Protein AF-A0A8D8FTR0-F1 (afdb_monomer)

InterPro domains:
  IPR002893 Zinc finger, MYND-type [PF01753] (31-68)
  IPR002893 Zinc finger, MYND-type [PS01360] (31-68)
  IPR002893 Zinc finger, MYND-type [PS50865] (31-68)
  IPR046341 SET domain superfamily [G3DSA:2.170.270.10] (7-29)
  IPR050869 Histone-lysine N-methyltransferase [PTHR12197] (3-93)

Mean predicted aligned error: 5.35 Å

Structure (mmCIF, N/CA/C/O backbone):
data_AF-A0A8D8FTR0-F1
#
_entry.id   AF-A0A8D8FTR0-F1
#
loop_
_atom_site.group_PDB
_atom_site.id
_atom_site.type_symbol
_atom_site.label_atom_id
_atom_site.label_alt_id
_atom_site.label_comp_id
_atom_site.label_asym_id
_atom_site.label_entity_id
_atom_site.label_seq_id
_atom_site.pdbx_PDB_ins_code
_atom_site.Cartn_x
_atom_site.Cartn_y
_atom_site.Cartn_z
_atom_site.occupancy
_atom_site.B_iso_or_equiv
_atom_site.auth_seq_id
_atom_site.auth_comp_id
_atom_site.auth_asym_id
_atom_site.auth_atom_id
_atom_site.pdbx_PDB_model_num
ATOM 1 N N . MET A 1 1 ? -26.434 -13.650 30.837 1.00 50.50 1 MET A N 1
ATOM 2 C CA . MET A 1 1 ? -25.586 -12.837 29.932 1.00 50.50 1 MET A CA 1
ATOM 3 C C . MET A 1 1 ? -25.877 -11.359 30.162 1.00 50.50 1 MET A C 1
ATOM 5 O O . MET A 1 1 ? -27.028 -10.964 30.031 1.00 50.50 1 MET A O 1
ATOM 9 N N . ARG A 1 2 ? -24.882 -10.543 30.538 1.00 58.66 2 ARG A N 1
ATOM 10 C CA . ARG A 1 2 ? -25.048 -9.077 30.574 1.00 58.66 2 ARG A CA 1
ATOM 11 C C . ARG A 1 2 ? -25.099 -8.570 29.131 1.00 58.66 2 ARG A C 1
ATOM 13 O O . ARG A 1 2 ? -24.165 -8.825 28.379 1.00 58.66 2 ARG A O 1
ATOM 20 N N . LYS A 1 3 ? -26.172 -7.877 28.742 1.00 61.88 3 LYS A N 1
ATOM 21 C CA . LYS A 1 3 ? -26.211 -7.153 27.464 1.00 61.88 3 LYS A CA 1
ATOM 22 C C . LYS A 1 3 ? -25.155 -6.046 27.522 1.00 61.88 3 LYS A C 1
ATOM 24 O O . LYS A 1 3 ? -25.227 -5.190 28.403 1.00 61.88 3 LYS A O 1
ATOM 29 N N . LEU A 1 4 ? -24.173 -6.077 26.622 1.00 72.81 4 LEU A N 1
ATOM 30 C CA . LEU A 1 4 ? -23.306 -4.924 26.395 1.00 72.81 4 LEU A CA 1
ATOM 31 C C . LEU A 1 4 ? -24.158 -3.840 25.727 1.00 72.81 4 LEU A C 1
ATOM 33 O O . LEU A 1 4 ? -24.615 -4.007 24.599 1.00 72.81 4 LEU A O 1
ATOM 37 N N . PHE A 1 5 ? -24.410 -2.747 26.439 1.00 81.62 5 PHE A N 1
ATOM 38 C CA . PHE A 1 5 ? -25.076 -1.579 25.874 1.00 81.62 5 PHE A CA 1
ATOM 39 C C . PHE A 1 5 ? -24.019 -0.660 25.257 1.00 81.62 5 PHE A C 1
ATOM 41 O O . PHE A 1 5 ? -23.267 -0.000 25.972 1.00 81.62 5 PHE A O 1
ATOM 48 N N . HIS A 1 6 ? -23.961 -0.618 23.927 1.00 87.19 6 HIS A N 1
ATOM 49 C CA . HIS A 1 6 ? -23.144 0.343 23.191 1.00 87.19 6 HIS A CA 1
ATOM 50 C C . HIS A 1 6 ? -23.944 1.632 22.981 1.00 87.19 6 HIS A C 1
ATOM 52 O O . HIS A 1 6 ? -25.072 1.596 22.492 1.00 87.19 6 HIS A O 1
ATOM 58 N N . LYS A 1 7 ? -23.368 2.782 23.343 1.00 91.88 7 LYS A N 1
ATOM 59 C CA . LYS A 1 7 ? -23.961 4.090 23.025 1.00 91.88 7 LYS A CA 1
ATOM 60 C C . LYS A 1 7 ? -23.864 4.356 21.518 1.00 91.88 7 LYS A C 1
ATOM 62 O O . LYS A 1 7 ? -22.956 3.841 20.861 1.00 91.88 7 LYS A O 1
ATOM 67 N N . GLN A 1 8 ? -24.746 5.191 20.972 1.00 92.94 8 GLN A N 1
ATOM 68 C CA . GLN A 1 8 ? -24.618 5.661 19.590 1.00 92.94 8 GLN A CA 1
ATOM 69 C C . GLN A 1 8 ? -23.224 6.272 19.363 1.00 92.94 8 GLN A C 1
ATOM 71 O O . GLN A 1 8 ? -22.726 7.017 20.204 1.00 92.94 8 GLN A O 1
ATOM 76 N N . GLY A 1 9 ? -22.581 5.907 18.251 1.00 90.31 9 GLY A N 1
ATOM 77 C CA . GLY A 1 9 ? -21.211 6.323 17.935 1.00 90.31 9 GLY A CA 1
ATOM 78 C C . GLY A 1 9 ? -20.105 5.512 18.624 1.00 90.31 9 GLY A C 1
ATOM 79 O O . GLY A 1 9 ? -18.933 5.825 18.434 1.00 90.31 9 GLY A O 1
ATOM 80 N N . SER A 1 10 ? -20.432 4.469 19.399 1.00 89.88 10 SER A N 1
ATOM 81 C CA . SER A 1 10 ? -19.405 3.610 20.008 1.00 89.88 10 SER A CA 1
ATOM 82 C C . SER A 1 10 ? -18.599 2.868 18.943 1.00 89.88 10 SER A C 1
ATOM 84 O O . SER A 1 10 ? -19.168 2.248 18.044 1.00 89.88 10 SER A O 1
ATOM 86 N N . LEU A 1 11 ? -17.272 2.864 19.093 1.00 86.25 11 LEU A N 1
ATOM 87 C CA . LEU A 1 11 ? -16.397 1.975 18.338 1.00 86.25 11 LEU A CA 1
ATOM 88 C C . LEU A 1 11 ? -16.575 0.549 18.867 1.00 86.25 11 LEU A C 1
ATOM 90 O O . LEU A 1 11 ? -16.186 0.251 19.994 1.00 86.25 11 LEU A O 1
ATOM 94 N N . ILE A 1 12 ? -17.197 -0.309 18.061 1.00 85.00 12 ILE A N 1
ATOM 95 C CA . ILE A 1 12 ? -17.433 -1.715 18.416 1.00 85.00 12 ILE A CA 1
ATOM 96 C C . ILE A 1 12 ? -16.221 -2.571 18.039 1.00 85.00 12 ILE A C 1
ATOM 98 O O . ILE A 1 12 ? -15.828 -3.441 18.806 1.00 85.00 12 ILE A O 1
ATOM 102 N N . LEU A 1 13 ? -15.631 -2.314 16.867 1.00 82.75 13 LEU A N 1
ATOM 103 C CA . LEU A 1 13 ? -14.524 -3.089 16.318 1.00 82.75 13 LEU A CA 1
ATOM 104 C C . LEU A 1 13 ? -13.632 -2.192 15.462 1.00 82.75 13 LEU A C 1
ATOM 106 O O . LEU A 1 13 ? -14.118 -1.388 14.663 1.00 82.75 13 LEU A O 1
ATOM 110 N N . LYS A 1 14 ? -12.319 -2.359 15.610 1.00 87.12 14 LYS A N 1
ATOM 111 C CA . LYS A 1 14 ? -11.308 -1.767 14.737 1.00 87.12 14 LYS A CA 1
ATOM 112 C C . LYS A 1 14 ? -10.275 -2.827 14.410 1.00 87.12 14 LYS A C 1
ATOM 114 O O . LYS A 1 14 ? -9.749 -3.467 15.310 1.00 87.12 14 LYS A O 1
ATOM 119 N N . GLU A 1 15 ? -9.945 -2.960 13.134 1.00 85.69 15 GLU A N 1
ATOM 120 C CA . GLU A 1 15 ? -8.964 -3.937 12.680 1.00 85.69 15 GLU A CA 1
ATOM 121 C C . GLU A 1 15 ? -8.076 -3.350 11.581 1.00 85.69 15 GLU A C 1
ATOM 123 O O . GLU A 1 15 ? -8.485 -2.473 10.815 1.00 85.69 15 GLU A O 1
ATOM 128 N N . THR A 1 16 ? -6.837 -3.835 11.523 1.00 87.00 16 THR A N 1
ATOM 129 C CA . THR A 1 16 ? -5.937 -3.584 10.395 1.00 87.00 16 THR A CA 1
ATOM 130 C C . THR A 1 16 ? -6.198 -4.639 9.323 1.00 87.00 16 THR A C 1
ATOM 132 O O . THR A 1 16 ? -6.188 -5.824 9.649 1.00 87.00 16 THR A O 1
ATOM 135 N N . PRO A 1 17 ? -6.392 -4.263 8.048 1.00 91.12 17 PRO A N 1
ATOM 136 C CA . PRO A 1 17 ? -6.708 -5.230 7.006 1.00 91.12 17 PRO A CA 1
ATOM 137 C C . PRO A 1 17 ? -5.623 -6.304 6.890 1.00 91.12 17 PRO A C 1
ATOM 139 O O . PRO A 1 17 ? -4.427 -6.002 6.895 1.00 91.12 17 PRO A O 1
ATOM 142 N N . PHE A 1 18 ? -6.050 -7.557 6.715 1.00 92.62 18 PHE A N 1
ATOM 143 C CA . PHE A 1 18 ? -5.141 -8.674 6.464 1.00 92.62 18 PHE A CA 1
ATOM 144 C C . PHE A 1 18 ? -4.260 -8.395 5.242 1.00 92.62 18 PHE A C 1
ATOM 146 O O . PHE A 1 18 ? -3.039 -8.477 5.317 1.00 92.62 18 PHE A O 1
ATOM 153 N N . ALA A 1 19 ? -4.868 -7.977 4.137 1.00 93.75 19 ALA A N 1
ATOM 154 C CA . ALA A 1 19 ? -4.183 -7.448 2.968 1.00 93.75 19 ALA A CA 1
ATOM 155 C C . ALA A 1 19 ? -4.989 -6.270 2.420 1.00 93.75 19 ALA A C 1
ATOM 157 O O . ALA A 1 19 ? -6.197 -6.180 2.628 1.00 93.75 19 ALA A O 1
ATOM 158 N N . CYS A 1 20 ? -4.328 -5.357 1.721 1.00 94.94 20 CYS A N 1
ATOM 159 C CA . CYS A 1 20 ? -4.987 -4.252 1.038 1.00 94.94 20 CYS A CA 1
ATOM 160 C C . CYS A 1 20 ? -4.214 -3.890 -0.229 1.00 94.94 20 CYS A C 1
ATOM 162 O O . CYS A 1 20 ? -3.015 -4.157 -0.325 1.00 94.94 20 CYS A O 1
ATOM 164 N N . VAL A 1 21 ? -4.898 -3.286 -1.200 1.00 96.25 21 VAL A N 1
ATOM 165 C CA . VAL A 1 21 ? -4.313 -2.761 -2.441 1.00 96.25 21 VAL A CA 1
ATOM 166 C C . VAL A 1 21 ? -4.971 -1.435 -2.793 1.00 96.25 21 VAL A C 1
ATOM 168 O O . VAL A 1 21 ? -6.157 -1.233 -2.528 1.00 96.25 21 VAL A O 1
ATOM 171 N N . LEU A 1 22 ? -4.209 -0.520 -3.391 1.00 96.88 22 LEU A N 1
ATOM 172 C CA . LEU A 1 22 ? -4.766 0.704 -3.952 1.00 96.88 22 LEU A CA 1
ATOM 173 C C . LEU A 1 22 ? -5.399 0.389 -5.309 1.00 96.88 22 LEU A C 1
ATOM 175 O O . LEU A 1 22 ? -4.747 -0.207 -6.171 1.00 96.88 22 LEU A O 1
ATOM 179 N N . GLN A 1 23 ? -6.645 0.826 -5.507 1.00 96.19 23 GLN A N 1
ATOM 180 C CA . GLN A 1 23 ? -7.307 0.707 -6.805 1.00 96.19 23 GLN A CA 1
ATOM 181 C C . GLN A 1 23 ? -6.482 1.401 -7.890 1.00 96.19 23 GLN A C 1
ATOM 183 O O . GLN A 1 23 ? -6.051 2.545 -7.726 1.00 96.19 23 GLN A O 1
ATOM 188 N N . SER A 1 24 ? -6.308 0.720 -9.016 1.00 94.44 24 SER A N 1
ATOM 189 C CA . SER A 1 24 ? -5.473 1.155 -10.137 1.00 94.44 24 SER A CA 1
ATOM 190 C C . SER A 1 24 ? -5.760 2.569 -10.625 1.00 94.44 24 SER A C 1
ATOM 192 O O . SER A 1 24 ? -4.818 3.325 -10.877 1.00 94.44 24 SER A O 1
ATOM 194 N N . ARG A 1 25 ? -7.036 2.968 -10.651 1.00 95.56 25 ARG A N 1
ATOM 195 C CA . ARG A 1 25 ? -7.472 4.322 -11.028 1.00 95.56 25 ARG A CA 1
ATOM 196 C C . ARG A 1 25 ? -6.872 5.448 -10.177 1.00 95.56 25 ARG A C 1
ATOM 198 O O . ARG A 1 25 ? -6.796 6.571 -10.650 1.00 95.56 25 ARG A O 1
ATOM 205 N N . TYR A 1 26 ? -6.419 5.163 -8.954 1.00 96.81 26 TYR A N 1
ATOM 206 C CA . TYR A 1 26 ? -5.872 6.166 -8.033 1.00 96.81 26 TYR A CA 1
ATOM 207 C C . TYR A 1 26 ? -4.343 6.163 -7.932 1.00 96.81 26 TYR A C 1
ATOM 209 O O . TYR A 1 26 ? -3.763 6.940 -7.172 1.00 96.81 26 TYR A O 1
ATOM 217 N N . ARG A 1 27 ? -3.651 5.300 -8.682 1.00 92.94 27 ARG A N 1
ATOM 218 C CA . ARG A 1 27 ? -2.209 5.066 -8.507 1.00 92.94 27 ARG A CA 1
ATOM 219 C C . ARG A 1 27 ? -1.342 6.301 -8.744 1.00 92.94 27 ARG A C 1
ATOM 221 O O . ARG A 1 27 ? -0.245 6.386 -8.208 1.00 92.94 27 ARG A O 1
ATOM 228 N N . ALA A 1 28 ? -1.806 7.255 -9.549 1.00 94.38 28 ALA A N 1
ATOM 229 C CA . ALA A 1 28 ? -1.074 8.489 -9.827 1.00 94.38 28 ALA A CA 1
ATOM 230 C C . ALA A 1 28 ? -1.266 9.588 -8.769 1.00 94.38 28 ALA A C 1
ATOM 232 O O . ALA A 1 28 ? -0.495 10.544 -8.759 1.00 94.38 28 ALA A O 1
ATOM 233 N N . GLU A 1 29 ? -2.253 9.443 -7.887 1.00 97.69 29 GLU A N 1
ATOM 234 C CA . GLU A 1 29 ? -2.705 10.500 -6.977 1.00 97.69 29 GLU A CA 1
ATOM 235 C C . GLU A 1 29 ? -2.754 10.070 -5.508 1.00 97.69 29 GLU A C 1
ATOM 237 O O . GLU A 1 29 ? -2.983 10.907 -4.640 1.00 97.69 29 GLU A O 1
ATOM 242 N N . ARG A 1 30 ? -2.552 8.782 -5.203 1.00 98.50 30 ARG A N 1
ATOM 243 C CA . ARG A 1 30 ? -2.593 8.235 -3.841 1.00 98.50 30 ARG A CA 1
ATOM 244 C C . ARG A 1 30 ? -1.408 7.331 -3.559 1.00 98.50 30 ARG A C 1
ATOM 246 O O . ARG A 1 30 ? -0.890 6.652 -4.437 1.00 98.50 30 ARG A O 1
ATOM 253 N N . CYS A 1 31 ? -0.986 7.331 -2.300 1.00 98.50 31 CYS A N 1
ATOM 254 C CA . CYS A 1 31 ? 0.096 6.482 -1.814 1.00 98.50 31 CYS A CA 1
ATOM 255 C C . CYS A 1 31 ? -0.361 5.018 -1.692 1.00 98.50 31 CYS A C 1
ATOM 257 O O . CYS A 1 31 ? -1.357 4.750 -1.025 1.00 98.50 31 CYS A O 1
ATOM 259 N N . ASP A 1 32 ? 0.410 4.069 -2.230 1.00 97.44 32 ASP A N 1
ATOM 260 C CA . ASP A 1 32 ? 0.150 2.624 -2.125 1.00 97.44 32 ASP A CA 1
ATOM 261 C C . ASP A 1 32 ? 0.306 2.070 -0.694 1.00 97.44 32 ASP A C 1
ATOM 263 O O . ASP A 1 32 ? -0.135 0.954 -0.424 1.00 97.44 32 ASP A O 1
ATOM 267 N N . LYS A 1 33 ? 0.915 2.831 0.233 1.00 97.19 33 LYS A N 1
ATOM 268 C CA . LYS A 1 33 ? 1.046 2.438 1.649 1.00 97.19 33 LYS A CA 1
ATOM 269 C C . LYS A 1 33 ? -0.026 3.038 2.553 1.00 97.19 33 LYS A C 1
ATOM 271 O O . LYS A 1 33 ? -0.640 2.322 3.335 1.00 97.19 33 LYS A O 1
ATOM 276 N N . CYS A 1 34 ? -0.212 4.357 2.500 1.00 97.06 34 CYS A N 1
ATOM 277 C CA . CYS A 1 34 ? -1.087 5.067 3.438 1.00 97.06 34 CYS A CA 1
ATOM 278 C C . CYS A 1 34 ? -2.420 5.513 2.829 1.00 97.06 34 CYS A C 1
ATOM 280 O O . CYS A 1 34 ? -3.235 6.085 3.547 1.00 97.06 34 CYS A O 1
ATOM 282 N N . PHE A 1 35 ? -2.642 5.289 1.526 1.00 97.50 35 PHE A N 1
ATOM 283 C CA . PHE A 1 35 ? -3.876 5.595 0.781 1.00 97.50 35 PHE A CA 1
ATOM 284 C C . PHE A 1 35 ? -4.285 7.078 0.738 1.00 97.50 35 PHE A C 1
ATOM 286 O O . PHE A 1 35 ? -5.272 7.448 0.087 1.00 97.50 35 PHE A O 1
ATOM 293 N N . LYS A 1 36 ? -3.513 7.952 1.393 1.00 98.25 36 LYS A N 1
ATOM 294 C CA . LYS A 1 36 ? -3.723 9.398 1.381 1.00 98.25 36 LYS A CA 1
ATOM 295 C C . LYS A 1 36 ? -3.470 9.960 -0.022 1.00 98.25 36 LYS A C 1
ATOM 297 O O . LYS A 1 36 ? -2.537 9.497 -0.692 1.00 98.25 36 LYS A O 1
ATOM 302 N N . PRO A 1 37 ? -4.279 10.940 -0.456 1.00 98.19 37 PRO A N 1
ATOM 303 C CA . PRO A 1 37 ? -4.049 11.647 -1.704 1.00 98.19 37 PRO A CA 1
ATOM 304 C C . PRO A 1 37 ? -2.822 12.558 -1.608 1.00 98.19 37 PRO A C 1
ATOM 306 O O . PRO A 1 37 ? -2.456 13.008 -0.520 1.00 98.19 37 PRO A O 1
ATOM 309 N N . GLY A 1 38 ? -2.197 12.836 -2.747 1.00 96.56 38 GLY A N 1
ATOM 310 C CA . GLY A 1 38 ? -1.101 13.789 -2.867 1.00 96.56 38 GLY A CA 1
ATOM 311 C C . GLY A 1 38 ? -0.109 13.436 -3.969 1.00 96.56 38 GLY A C 1
ATOM 312 O O . GLY A 1 38 ? -0.280 12.482 -4.727 1.00 96.56 38 GLY A O 1
ATOM 313 N N . LYS A 1 39 ? 0.977 14.213 -4.038 1.00 97.69 39 LYS A N 1
ATOM 314 C CA . LYS A 1 39 ? 2.097 13.911 -4.930 1.00 97.69 39 LYS A CA 1
ATOM 315 C C . LYS A 1 39 ? 2.755 12.606 -4.488 1.00 97.69 39 LYS A C 1
ATOM 317 O O . LYS A 1 39 ? 3.136 12.454 -3.328 1.00 97.69 39 LYS A O 1
ATOM 322 N N . VAL A 1 40 ? 2.916 11.685 -5.430 1.00 98.31 40 VAL A N 1
ATOM 323 C CA . VAL A 1 40 ? 3.528 10.379 -5.188 1.00 98.31 40 VAL A CA 1
ATOM 324 C C . VAL A 1 40 ? 4.679 10.121 -6.145 1.00 98.31 40 VAL A C 1
ATOM 326 O O . VAL A 1 40 ? 4.679 10.563 -7.294 1.00 98.31 40 VAL A O 1
ATOM 329 N N . LEU A 1 41 ? 5.672 9.389 -5.657 1.00 97.94 41 LEU A N 1
ATOM 330 C CA . LEU A 1 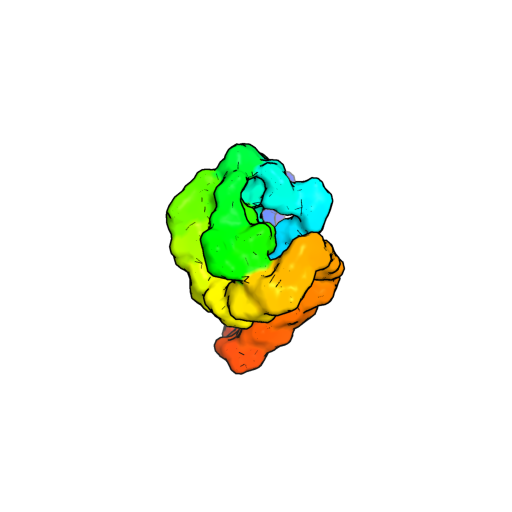41 ? 6.870 9.003 -6.386 1.00 97.94 41 LEU A CA 1
ATOM 331 C C . LEU A 1 41 ? 6.847 7.498 -6.614 1.00 97.94 41 LEU A C 1
ATOM 333 O O . LEU A 1 41 ? 6.560 6.733 -5.693 1.00 97.94 41 LEU A O 1
ATOM 337 N N . LYS A 1 42 ? 7.150 7.074 -7.842 1.00 96.88 42 LYS A N 1
ATOM 338 C CA . LYS A 1 42 ? 7.275 5.655 -8.181 1.00 96.88 42 LYS A CA 1
ATOM 339 C C . LYS A 1 42 ? 8.411 5.019 -7.375 1.00 96.88 42 LYS A C 1
ATOM 341 O O . LYS A 1 42 ? 9.458 5.635 -7.181 1.00 96.88 42 LYS A O 1
ATOM 346 N N . CYS A 1 43 ? 8.233 3.765 -6.971 1.00 97.50 43 CYS A N 1
ATOM 347 C CA . CYS A 1 43 ? 9.358 2.928 -6.571 1.00 97.50 43 CYS A CA 1
ATOM 348 C C . CYS A 1 43 ? 10.344 2.833 -7.743 1.00 97.50 43 CYS A C 1
ATOM 350 O O . CYS A 1 43 ? 9.947 2.473 -8.850 1.00 97.50 43 CYS A O 1
ATOM 352 N N . SER A 1 44 ? 11.619 3.144 -7.510 1.00 96.25 44 SER A N 1
ATOM 353 C CA . SER A 1 44 ? 12.640 3.208 -8.565 1.00 96.25 44 SER A CA 1
ATOM 354 C C . SER A 1 44 ? 12.949 1.856 -9.210 1.00 96.25 44 SER A C 1
ATOM 356 O O . SER A 1 44 ? 13.430 1.829 -10.336 1.00 96.25 44 SER A O 1
ATOM 358 N N . ASN A 1 45 ? 12.672 0.740 -8.526 1.00 96.88 45 ASN A N 1
ATOM 359 C CA . ASN A 1 45 ? 12.967 -0.591 -9.05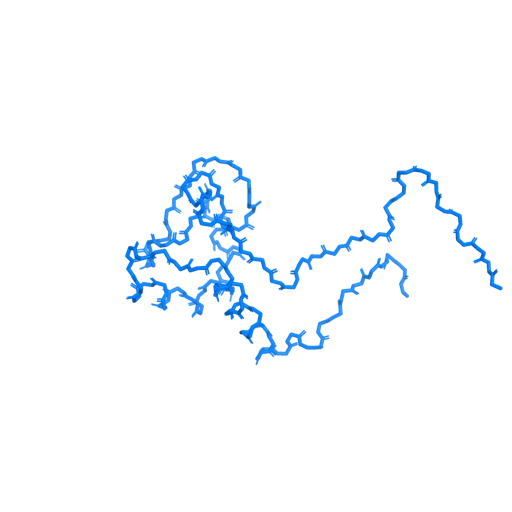6 1.00 96.88 45 ASN A CA 1
ATOM 360 C C . ASN A 1 45 ? 11.832 -1.152 -9.925 1.00 96.88 45 ASN A C 1
ATOM 362 O O . ASN A 1 45 ? 12.084 -1.594 -11.041 1.00 96.88 45 ASN A O 1
ATOM 366 N N . CYS A 1 46 ? 10.591 -1.149 -9.425 1.00 96.75 46 CYS A N 1
ATOM 367 C CA . CYS A 1 46 ? 9.459 -1.728 -10.160 1.00 96.75 46 CYS A CA 1
ATOM 368 C C . CYS A 1 46 ? 8.690 -0.729 -11.025 1.00 96.75 46 CYS A C 1
ATOM 370 O O . CYS A 1 46 ? 7.899 -1.153 -11.855 1.00 96.75 46 CYS A O 1
ATOM 372 N N . LEU A 1 47 ? 8.855 0.580 -10.795 1.00 95.38 47 LEU A N 1
ATOM 373 C CA . LEU A 1 47 ? 8.138 1.669 -11.476 1.00 95.38 47 LEU A CA 1
ATOM 374 C C . LEU A 1 47 ? 6.595 1.617 -11.387 1.00 95.38 47 LEU A C 1
ATOM 376 O O . LEU A 1 47 ? 5.922 2.466 -11.980 1.00 95.38 47 LEU A O 1
ATOM 380 N N . TYR A 1 48 ? 6.044 0.685 -10.601 1.00 95.31 48 TYR A N 1
ATOM 381 C CA . TYR A 1 48 ? 4.612 0.415 -10.492 1.00 95.31 48 TYR A CA 1
ATOM 382 C C . TYR A 1 48 ? 3.972 1.114 -9.285 1.00 95.31 48 TYR A C 1
ATOM 384 O O . TYR A 1 48 ? 3.225 2.081 -9.453 1.00 95.31 48 TYR A O 1
ATOM 392 N N . VAL A 1 49 ? 4.282 0.657 -8.065 1.00 96.25 49 VAL A N 1
ATOM 393 C CA . VAL A 1 49 ? 3.748 1.249 -6.824 1.00 96.25 49 VAL A CA 1
ATOM 394 C C . VAL A 1 49 ? 4.346 2.629 -6.575 1.00 96.25 49 VAL A C 1
ATOM 396 O O . VAL A 1 49 ? 5.491 2.906 -6.956 1.00 96.25 49 VAL A O 1
ATOM 399 N N . ARG A 1 50 ? 3.581 3.500 -5.918 1.00 97.75 50 ARG A N 1
ATOM 400 C CA . ARG A 1 50 ? 3.957 4.882 -5.644 1.00 97.75 50 ARG A CA 1
ATOM 401 C C . ARG A 1 50 ? 3.761 5.246 -4.178 1.00 97.75 50 ARG A C 1
ATOM 403 O O . ARG A 1 50 ? 2.790 4.858 -3.537 1.00 97.75 50 ARG A O 1
ATOM 410 N N . TYR A 1 51 ? 4.673 6.051 -3.651 1.00 98.50 51 TYR A N 1
ATOM 411 C CA . TYR A 1 51 ? 4.676 6.466 -2.251 1.00 98.50 51 TYR A CA 1
ATOM 412 C C . TYR A 1 51 ? 4.728 7.984 -2.138 1.00 98.50 51 TYR A C 1
ATOM 414 O O . TYR A 1 51 ? 5.378 8.649 -2.942 1.00 98.50 51 TYR A O 1
ATOM 422 N N . CYS A 1 52 ? 4.071 8.548 -1.125 1.00 98.25 52 CYS A N 1
ATOM 423 C CA . CYS A 1 52 ? 4.129 9.992 -0.880 1.00 98.25 52 CYS A CA 1
ATOM 424 C C . CYS A 1 52 ? 5.500 10.451 -0.351 1.00 98.25 52 CYS A C 1
ATOM 426 O O . CYS A 1 52 ? 5.870 11.607 -0.534 1.00 98.25 52 CYS A O 1
ATOM 428 N N . ASN A 1 53 ? 6.262 9.566 0.301 1.00 98.00 53 ASN A N 1
ATOM 429 C CA . ASN A 1 53 ? 7.595 9.853 0.831 1.00 98.00 53 ASN A CA 1
ATOM 430 C C . ASN A 1 53 ? 8.378 8.562 1.149 1.00 98.00 53 ASN A C 1
ATOM 432 O O . ASN A 1 53 ? 7.844 7.450 1.078 1.00 98.00 53 ASN A O 1
ATOM 436 N N . ARG A 1 54 ? 9.651 8.725 1.543 1.00 97.69 54 ARG A N 1
ATOM 437 C CA . A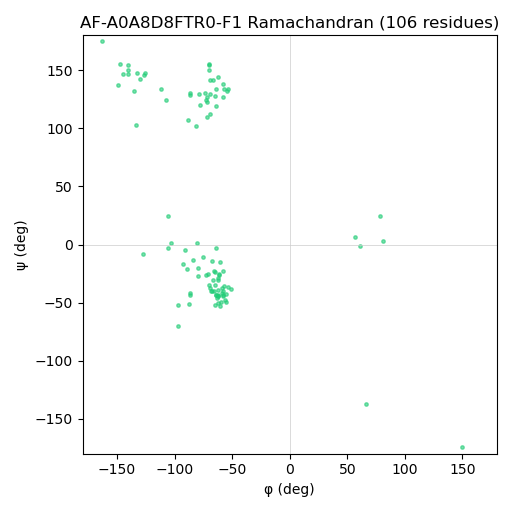RG A 1 54 ? 10.548 7.619 1.924 1.00 97.69 54 ARG A CA 1
ATOM 438 C C . ARG A 1 54 ? 10.061 6.824 3.144 1.00 97.69 54 ARG A C 1
ATOM 440 O O . ARG A 1 54 ? 10.351 5.634 3.210 1.00 97.69 54 ARG A O 1
ATOM 447 N N . SER A 1 55 ? 9.316 7.432 4.076 1.00 98.44 55 SER A N 1
ATOM 448 C CA . SER A 1 55 ? 8.761 6.714 5.242 1.00 98.44 55 SER A CA 1
ATOM 449 C C . SER A 1 55 ? 7.751 5.665 4.794 1.00 98.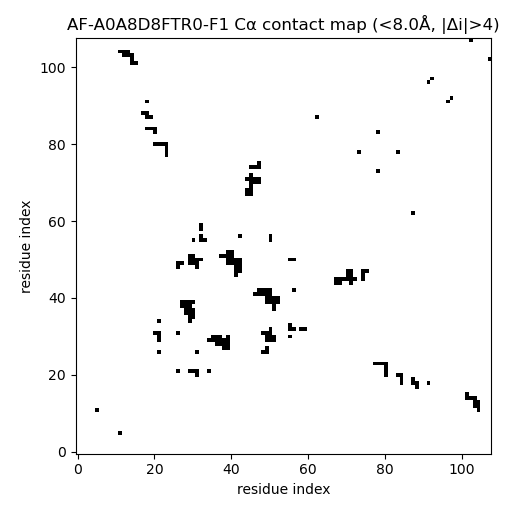44 55 SER A C 1
ATOM 451 O O . SER A 1 55 ? 7.928 4.483 5.069 1.00 98.44 55 SER A O 1
ATOM 453 N N . CYS A 1 56 ? 6.766 6.069 3.985 1.00 98.38 56 CYS A N 1
ATOM 454 C CA . CYS A 1 56 ? 5.781 5.150 3.414 1.00 98.38 56 CYS A CA 1
ATOM 455 C C . CYS A 1 56 ? 6.428 4.051 2.559 1.00 98.38 56 CYS A C 1
ATOM 457 O O . CYS A 1 56 ? 5.987 2.907 2.612 1.00 98.38 56 CYS A O 1
ATOM 459 N N . GLN A 1 57 ? 7.488 4.367 1.807 1.00 98.12 57 GLN A N 1
ATOM 460 C CA . GLN A 1 57 ? 8.239 3.350 1.066 1.00 98.12 57 GLN A CA 1
ATOM 461 C C . GLN A 1 57 ? 8.906 2.334 2.008 1.00 98.12 57 GLN A C 1
ATOM 463 O O . GLN A 1 57 ? 8.808 1.131 1.773 1.00 98.12 57 GLN A O 1
ATOM 468 N N . LYS A 1 58 ? 9.564 2.799 3.079 1.00 98.12 58 LYS A N 1
ATOM 469 C CA . LYS A 1 58 ? 10.235 1.939 4.067 1.00 98.12 58 LYS A CA 1
ATOM 470 C C . LYS A 1 58 ? 9.238 1.056 4.821 1.00 98.12 58 LYS A C 1
ATOM 472 O O . LYS A 1 58 ? 9.477 -0.134 4.974 1.00 98.12 58 LYS A O 1
ATOM 477 N N . GLU A 1 59 ? 8.109 1.618 5.243 1.00 97.44 59 GLU A N 1
ATOM 478 C CA . GLU A 1 59 ? 7.035 0.891 5.931 1.00 97.44 59 GLU A CA 1
ATOM 479 C C . GLU A 1 59 ? 6.338 -0.140 5.032 1.00 97.44 59 GLU A C 1
ATOM 481 O O . GLU A 1 59 ? 5.842 -1.149 5.523 1.00 97.44 59 GLU A O 1
ATOM 486 N N . ALA A 1 60 ? 6.271 0.104 3.719 1.00 96.56 60 ALA A N 1
ATOM 487 C CA . ALA A 1 60 ? 5.723 -0.849 2.756 1.00 96.56 60 ALA A CA 1
ATOM 488 C C . ALA A 1 60 ? 6.706 -1.961 2.374 1.00 96.56 60 ALA A C 1
ATOM 490 O O . ALA A 1 60 ? 6.278 -2.999 1.874 1.00 96.56 60 ALA A O 1
ATOM 491 N N . TRP A 1 61 ? 8.012 -1.754 2.576 1.00 96.50 61 TRP A N 1
ATOM 492 C CA . TRP A 1 61 ? 9.059 -2.632 2.055 1.00 96.50 61 TRP A CA 1
ATOM 493 C C . TRP A 1 61 ? 8.919 -4.113 2.446 1.00 96.50 61 TRP A C 1
ATOM 495 O O . TRP A 1 61 ? 9.062 -4.941 1.547 1.00 96.50 61 TRP A O 1
ATOM 505 N N . PRO A 1 62 ? 8.578 -4.489 3.698 1.00 93.38 62 PRO A N 1
ATOM 506 C CA . PRO A 1 62 ? 8.454 -5.900 4.076 1.00 93.38 62 PRO A CA 1
ATOM 507 C C . PRO A 1 62 ? 7.456 -6.690 3.218 1.00 93.38 62 PRO A C 1
ATOM 509 O O . PRO A 1 62 ? 7.695 -7.860 2.921 1.00 93.38 62 PRO A O 1
ATOM 512 N N . GLU A 1 63 ? 6.364 -6.040 2.800 1.00 91.38 63 GLU A N 1
ATOM 513 C CA . GLU A 1 63 ? 5.345 -6.608 1.910 1.00 91.38 63 GLU A CA 1
ATOM 514 C C . GLU A 1 63 ? 5.721 -6.409 0.433 1.00 91.38 63 GLU A C 1
ATOM 516 O O . GLU A 1 63 ? 5.606 -7.323 -0.381 1.00 91.38 63 GLU A O 1
ATOM 521 N N . HIS A 1 64 ? 6.208 -5.215 0.082 1.00 95.75 64 HIS A N 1
ATOM 522 C CA . HIS A 1 64 ? 6.493 -4.834 -1.296 1.00 95.75 64 HIS A CA 1
ATOM 523 C C . HIS A 1 64 ? 7.694 -5.573 -1.901 1.00 95.75 64 HIS A C 1
ATOM 525 O O . HIS A 1 64 ? 7.687 -5.855 -3.095 1.00 95.75 64 HIS A O 1
ATOM 531 N N . GLN A 1 65 ? 8.732 -5.888 -1.123 1.00 95.38 65 GLN A N 1
ATOM 532 C CA . GLN A 1 65 ? 9.984 -6.458 -1.643 1.00 95.38 65 GLN A CA 1
ATOM 533 C C . GLN A 1 65 ? 9.763 -7.722 -2.491 1.00 95.38 65 GLN A C 1
ATOM 535 O O . GLN A 1 65 ? 10.408 -7.898 -3.522 1.00 95.38 65 GLN A O 1
ATOM 540 N N . GLU A 1 66 ? 8.791 -8.552 -2.112 1.00 91.56 66 GLU A N 1
ATOM 541 C CA . GLU A 1 66 ? 8.500 -9.830 -2.772 1.00 91.56 66 GLU A CA 1
ATOM 542 C C . GLU A 1 66 ? 7.683 -9.679 -4.051 1.00 91.56 66 GLU A C 1
ATOM 544 O O . GLU A 1 66 ? 7.757 -10.512 -4.953 1.00 91.56 66 GLU A O 1
ATOM 549 N N . GLU A 1 67 ? 6.886 -8.616 -4.144 1.00 94.38 67 GLU A N 1
ATOM 550 C CA . GLU A 1 67 ? 6.171 -8.268 -5.371 1.00 94.38 67 GLU A CA 1
ATOM 551 C C . GLU A 1 67 ? 7.002 -7.354 -6.276 1.00 94.38 67 GLU A C 1
ATOM 553 O O . GLU A 1 67 ? 6.764 -7.331 -7.476 1.00 94.38 67 GLU A O 1
ATOM 558 N N . CYS A 1 68 ? 8.003 -6.643 -5.748 1.00 96.88 68 CYS A N 1
ATOM 559 C CA . CYS A 1 68 ? 8.766 -5.625 -6.469 1.00 96.88 68 CYS A CA 1
ATOM 560 C C . CYS A 1 68 ? 9.399 -6.173 -7.756 1.00 96.88 68 CYS A C 1
ATOM 562 O O . CYS A 1 68 ? 9.233 -5.583 -8.823 1.00 96.88 68 CYS A O 1
ATOM 564 N N . GLY A 1 69 ? 10.063 -7.331 -7.677 1.00 95.56 69 GLY A N 1
ATOM 565 C CA . GLY A 1 69 ? 10.656 -7.985 -8.848 1.00 95.56 69 GLY A CA 1
ATOM 566 C C . GLY A 1 69 ? 9.610 -8.394 -9.887 1.00 95.56 69 GLY A C 1
ATOM 567 O O . GLY A 1 69 ? 9.772 -8.122 -11.072 1.00 95.56 69 GLY A O 1
ATOM 568 N N . LYS A 1 70 ? 8.481 -8.957 -9.444 1.00 94.38 70 LYS A N 1
ATOM 569 C CA . LYS A 1 70 ? 7.394 -9.375 -10.343 1.00 94.38 70 LYS A CA 1
ATOM 570 C C . LYS A 1 70 ? 6.670 -8.202 -10.985 1.00 94.38 70 LYS A C 1
ATOM 572 O O . LYS A 1 70 ? 6.355 -8.251 -12.164 1.00 94.38 70 LYS A O 1
ATOM 577 N N . LEU A 1 71 ? 6.472 -7.117 -10.248 1.00 95.75 71 LEU A N 1
ATOM 578 C CA . LEU A 1 71 ? 5.912 -5.882 -10.789 1.00 95.75 71 LEU A CA 1
ATOM 579 C C . LEU A 1 71 ? 6.845 -5.244 -11.825 1.00 95.75 71 LEU A C 1
ATOM 581 O O . LEU A 1 71 ? 6.361 -4.715 -12.818 1.00 95.75 71 LEU A O 1
ATOM 585 N N . LYS A 1 72 ? 8.168 -5.345 -11.638 1.00 96.50 72 LYS A N 1
ATOM 586 C CA . LYS A 1 72 ? 9.150 -4.902 -12.636 1.00 96.50 72 LYS A CA 1
ATOM 587 C C . LYS A 1 72 ? 9.027 -5.682 -13.949 1.00 96.50 72 LYS A C 1
ATOM 589 O O . LYS A 1 72 ? 9.054 -5.072 -15.011 1.00 96.50 72 LYS A O 1
ATOM 594 N N . GLU A 1 73 ? 8.870 -7.006 -13.875 1.00 94.81 73 GLU A N 1
ATOM 595 C CA . GLU A 1 73 ? 8.687 -7.882 -15.048 1.00 94.81 73 GLU A CA 1
ATOM 596 C C . GLU A 1 73 ? 7.399 -7.555 -15.834 1.00 94.81 73 GLU A C 1
ATOM 598 O O . GLU A 1 73 ? 7.358 -7.717 -17.051 1.00 94.81 73 GLU A O 1
ATOM 603 N N . ILE A 1 74 ? 6.353 -7.068 -15.155 1.00 90.12 74 ILE A N 1
ATOM 604 C CA . ILE A 1 74 ? 5.063 -6.707 -15.771 1.00 90.12 74 ILE A CA 1
ATOM 605 C C . ILE A 1 74 ? 5.154 -5.414 -16.607 1.00 90.12 74 ILE A C 1
ATOM 607 O O . ILE A 1 74 ? 4.392 -5.247 -17.567 1.00 90.12 74 ILE A O 1
ATOM 611 N N . GLY A 1 75 ? 6.091 -4.519 -16.281 1.00 87.06 75 GLY A N 1
ATOM 612 C CA . GLY A 1 75 ? 6.295 -3.249 -16.980 1.00 87.06 75 GLY A CA 1
ATOM 613 C C . GLY A 1 75 ? 5.121 -2.278 -16.808 1.00 87.06 75 GLY A C 1
ATOM 614 O O . GLY A 1 75 ? 4.572 -2.133 -15.717 1.00 87.06 75 GLY A O 1
ATOM 615 N N . ASP A 1 76 ? 4.717 -1.614 -17.895 1.00 85.25 76 ASP A N 1
ATOM 616 C CA . ASP A 1 76 ? 3.664 -0.583 -17.880 1.00 85.25 76 ASP A CA 1
ATOM 617 C C . ASP A 1 76 ? 2.229 -1.139 -17.895 1.00 85.25 76 ASP A C 1
ATOM 619 O O . ASP A 1 76 ? 1.256 -0.379 -17.901 1.00 85.25 76 ASP A O 1
ATOM 623 N N . ARG A 1 77 ? 2.058 -2.467 -17.893 1.00 90.62 77 ARG A N 1
ATOM 624 C CA . ARG A 1 77 ? 0.725 -3.079 -17.852 1.00 90.62 77 ARG A CA 1
ATOM 625 C C . ARG A 1 77 ? 0.084 -2.840 -16.490 1.00 90.62 77 ARG A C 1
ATOM 627 O O . ARG A 1 77 ? 0.726 -2.942 -15.446 1.00 90.62 77 ARG A O 1
ATOM 634 N N . VAL A 1 78 ? -1.220 -2.587 -16.489 1.00 88.75 78 VAL A N 1
ATOM 635 C CA . VAL A 1 78 ? -1.988 -2.487 -15.247 1.00 88.75 78 VAL A CA 1
ATOM 636 C C . VAL A 1 78 ? -2.257 -3.892 -14.719 1.00 88.75 78 VAL A C 1
ATOM 638 O O . VAL A 1 78 ? -2.909 -4.696 -15.382 1.00 88.75 78 VAL A O 1
ATOM 641 N N . VAL A 1 79 ? -1.780 -4.185 -13.510 1.00 92.38 79 VAL A N 1
ATOM 642 C CA . VAL A 1 79 ? -2.164 -5.405 -12.793 1.00 92.38 79 VAL A CA 1
ATOM 643 C C . VAL A 1 79 ? -3.611 -5.244 -12.328 1.00 92.38 79 VAL A C 1
ATOM 645 O O . VAL A 1 79 ? -3.900 -4.249 -11.654 1.00 92.38 79 VAL A O 1
ATOM 648 N N . PRO A 1 80 ? -4.515 -6.193 -12.639 1.00 95.31 80 PRO A N 1
ATOM 649 C CA . PRO A 1 80 ? -5.874 -6.169 -12.115 1.00 95.31 80 PRO A CA 1
ATOM 650 C C . PRO A 1 80 ? -5.868 -6.096 -10.585 1.00 95.31 80 PRO A C 1
ATOM 652 O O . PRO A 1 80 ? -5.171 -6.874 -9.930 1.00 95.31 80 PRO A O 1
ATOM 655 N N . ASP A 1 81 ? -6.665 -5.193 -10.010 1.00 96.31 81 ASP A N 1
ATOM 656 C CA . ASP A 1 81 ? -6.648 -4.922 -8.564 1.00 96.31 81 ASP A CA 1
ATOM 657 C C . ASP A 1 81 ? -6.940 -6.191 -7.740 1.00 96.31 81 ASP A C 1
ATOM 659 O O . ASP A 1 81 ? -6.252 -6.474 -6.759 1.00 96.31 81 ASP A O 1
ATOM 663 N N . ALA A 1 82 ? -7.888 -7.018 -8.196 1.00 96.94 82 ALA A N 1
ATOM 664 C CA . ALA A 1 82 ? -8.181 -8.316 -7.589 1.00 96.94 82 ALA A CA 1
ATOM 665 C C . ALA A 1 82 ? -6.987 -9.285 -7.661 1.00 96.94 82 ALA A C 1
ATOM 667 O O . ALA A 1 82 ? -6.707 -9.987 -6.693 1.00 96.94 82 ALA A O 1
ATOM 668 N N . GLY A 1 83 ? -6.247 -9.295 -8.773 1.00 95.19 83 GLY A N 1
ATOM 669 C CA . GLY A 1 83 ? -5.051 -10.124 -8.936 1.00 95.19 83 GLY A CA 1
ATOM 670 C C . GLY A 1 83 ? -3.943 -9.734 -7.959 1.00 95.19 83 GLY A C 1
ATOM 671 O O . GLY A 1 83 ? -3.357 -10.599 -7.306 1.00 95.19 83 GLY A O 1
ATOM 672 N N . LEU A 1 84 ? -3.704 -8.430 -7.786 1.00 95.06 84 LEU A N 1
ATOM 673 C CA . LEU A 1 84 ? -2.737 -7.933 -6.806 1.00 95.06 84 LEU A CA 1
ATOM 674 C C . LEU A 1 84 ? -3.183 -8.245 -5.367 1.00 95.06 84 LEU A C 1
ATOM 676 O O . LEU A 1 84 ? -2.365 -8.664 -4.549 1.00 95.06 84 LEU A O 1
ATOM 680 N N . MET A 1 85 ? -4.480 -8.106 -5.071 1.00 97.25 85 MET A N 1
ATOM 681 C CA . MET A 1 85 ? -5.051 -8.438 -3.763 1.00 97.25 85 MET A CA 1
ATOM 682 C C . MET A 1 85 ? -4.882 -9.926 -3.433 1.00 97.25 85 MET A C 1
ATOM 684 O O . MET A 1 85 ? -4.344 -10.258 -2.378 1.00 97.25 85 MET A O 1
ATOM 688 N N . MET A 1 86 ? -5.271 -10.821 -4.349 1.00 97.25 86 MET A N 1
ATOM 689 C CA . MET A 1 86 ? -5.093 -12.269 -4.183 1.00 97.25 86 MET A CA 1
ATOM 690 C C . MET A 1 86 ? -3.621 -12.625 -3.978 1.00 97.25 86 MET A C 1
ATOM 692 O O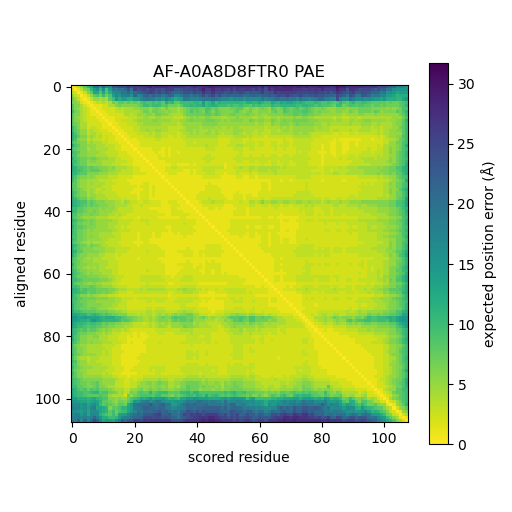 . MET A 1 86 ? -3.288 -13.389 -3.078 1.00 97.25 86 MET A O 1
ATOM 696 N N . SER A 1 87 ? -2.726 -12.013 -4.756 1.00 95.56 87 SER A N 1
ATOM 697 C CA . SER A 1 87 ? -1.283 -12.205 -4.625 1.00 95.56 87 SER A CA 1
ATOM 698 C C . SER A 1 87 ? -0.771 -11.849 -3.221 1.00 95.56 87 SER A C 1
ATOM 700 O O . SER A 1 87 ? -0.003 -12.614 -2.637 1.00 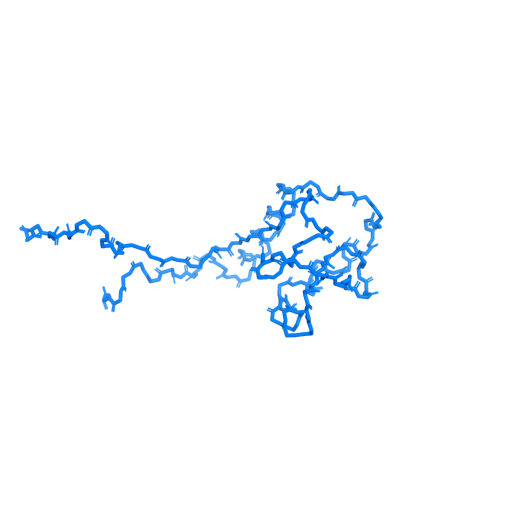95.56 87 SER A O 1
ATOM 702 N N . ARG A 1 88 ? -1.223 -10.728 -2.641 1.00 95.81 88 ARG A N 1
ATOM 703 C CA . ARG A 1 88 ? -0.861 -10.324 -1.270 1.00 95.81 88 ARG A CA 1
ATOM 704 C C . ARG A 1 88 ? -1.458 -11.249 -0.206 1.00 95.81 88 ARG A C 1
ATOM 706 O O . ARG A 1 88 ? -0.749 -11.594 0.736 1.00 95.81 88 ARG A O 1
ATOM 713 N N . ILE A 1 89 ? -2.706 -11.698 -0.372 1.00 96.25 89 ILE A N 1
ATOM 714 C CA . ILE A 1 89 ? -3.343 -12.672 0.533 1.00 96.25 89 ILE A CA 1
ATOM 715 C C . I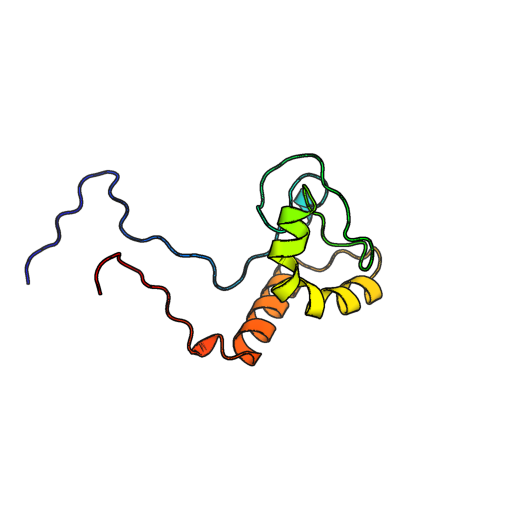LE A 1 89 ? -2.551 -13.983 0.549 1.00 96.25 89 ILE A C 1
ATOM 717 O O . ILE A 1 89 ? -2.145 -14.435 1.617 1.00 96.25 89 ILE A O 1
ATOM 721 N N . ILE A 1 90 ? -2.279 -14.559 -0.627 1.00 96.12 90 ILE A N 1
ATOM 722 C CA . ILE A 1 90 ? -1.561 -15.833 -0.764 1.00 96.12 90 ILE A CA 1
ATOM 723 C C . ILE A 1 90 ? -0.168 -15.736 -0.138 1.00 96.12 90 ILE A C 1
ATOM 725 O O . ILE A 1 90 ? 0.182 -16.573 0.688 1.00 96.12 90 ILE A O 1
ATOM 729 N N . ARG A 1 91 ? 0.616 -14.693 -0.458 1.00 94.62 91 ARG A N 1
ATOM 730 C CA . ARG A 1 91 ? 1.952 -14.508 0.142 1.00 94.62 91 ARG A CA 1
ATOM 731 C C . ARG A 1 91 ? 1.897 -14.412 1.662 1.00 94.62 91 ARG A C 1
ATOM 733 O O . ARG A 1 91 ? 2.744 -14.980 2.341 1.00 94.62 91 ARG A O 1
ATOM 740 N N . LYS A 1 92 ? 0.910 -13.691 2.199 1.00 93.94 92 LYS A N 1
ATOM 741 C CA . LYS A 1 92 ? 0.764 -13.523 3.643 1.00 93.94 92 LYS A CA 1
ATOM 742 C C . LYS A 1 92 ? 0.392 -14.838 4.328 1.00 93.94 92 LYS A C 1
ATOM 744 O O . LYS A 1 92 ? 0.972 -15.146 5.361 1.00 93.94 92 LYS A O 1
ATOM 749 N N . LEU A 1 93 ? -0.487 -15.645 3.730 1.00 95.38 93 LEU A N 1
ATOM 750 C CA . LEU A 1 93 ? -0.804 -16.994 4.216 1.00 95.38 93 LEU A CA 1
ATOM 751 C C . LEU A 1 93 ? 0.421 -17.918 4.194 1.00 95.38 93 LEU A C 1
ATOM 753 O O . LEU A 1 93 ? 0.706 -18.558 5.198 1.00 95.38 93 LEU A O 1
ATOM 757 N N . LEU A 1 94 ? 1.208 -17.909 3.112 1.00 94.12 94 LEU A N 1
ATOM 758 C CA . LEU A 1 94 ? 2.440 -18.708 2.996 1.00 94.12 94 LEU A CA 1
ATOM 759 C C . LEU A 1 94 ? 3.503 -18.373 4.060 1.00 94.12 94 LEU A C 1
ATOM 761 O O . LEU A 1 94 ? 4.441 -19.141 4.253 1.00 94.12 94 LEU A O 1
ATOM 765 N N . LYS A 1 95 ? 3.365 -17.240 4.754 1.00 92.06 95 LYS A N 1
ATOM 766 C CA . LYS A 1 95 ? 4.258 -16.784 5.826 1.00 92.06 95 LYS A CA 1
ATOM 767 C C . LYS A 1 95 ? 3.660 -16.927 7.226 1.00 92.06 95 LYS A C 1
ATOM 769 O O . LYS A 1 95 ? 4.042 -16.184 8.129 1.00 92.06 95 LYS A O 1
ATOM 774 N N . GLY A 1 96 ? 2.707 -17.836 7.410 1.00 93.00 96 GLY A N 1
ATOM 775 C CA . GLY A 1 96 ? 2.053 -18.027 8.706 1.00 93.00 96 GLY A CA 1
ATOM 776 C C . GLY A 1 96 ? 0.988 -16.967 8.995 1.00 93.00 96 GLY A C 1
ATOM 777 O O . GLY A 1 96 ? 0.712 -16.640 10.145 1.00 93.00 96 GLY A O 1
ATOM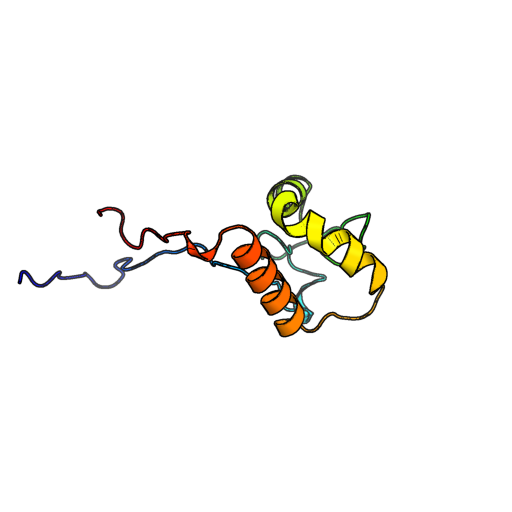 778 N N . GLY A 1 97 ? 0.410 -16.351 7.962 1.00 90.81 97 GLY A N 1
ATOM 779 C CA . GLY A 1 97 ? -0.676 -15.392 8.153 1.00 90.81 97 GLY A CA 1
ATOM 780 C C . GLY A 1 97 ? -1.940 -16.032 8.738 1.00 90.81 97 GLY A C 1
ATOM 781 O O . GLY A 1 97 ? -2.734 -15.351 9.377 1.00 90.81 97 GLY A O 1
ATOM 782 N N . ASP A 1 98 ? -2.113 -17.337 8.561 1.00 90.50 98 ASP A N 1
ATOM 783 C CA . ASP A 1 98 ? -3.206 -18.137 9.116 1.00 90.50 98 ASP A CA 1
ATOM 784 C C . ASP A 1 98 ? -3.237 -18.144 10.654 1.00 90.50 98 ASP A C 1
ATOM 786 O O . ASP A 1 98 ? -4.311 -18.271 11.239 1.00 90.50 98 ASP A O 1
ATOM 790 N N . VAL A 1 99 ? -2.093 -17.929 11.316 1.00 89.56 99 VAL A N 1
ATOM 791 C CA . VAL A 1 99 ? -2.026 -17.831 12.784 1.00 89.56 99 VAL A CA 1
ATOM 792 C C . VAL A 1 99 ? -2.185 -16.403 13.319 1.00 89.56 99 VAL A C 1
ATOM 794 O O . VAL A 1 99 ? -2.229 -16.211 14.538 1.00 89.56 99 VAL A O 1
ATOM 797 N N . MET A 1 100 ? -2.278 -15.383 12.455 1.00 84.25 100 MET A N 1
ATOM 798 C CA . MET A 1 100 ? -2.488 -14.009 12.918 1.00 84.25 100 MET A CA 1
ATOM 799 C C . MET A 1 100 ? -3.891 -13.842 13.488 1.00 84.25 100 MET A C 1
ATOM 801 O O . MET A 1 100 ? -4.892 -14.138 12.840 1.00 84.25 100 MET A O 1
ATOM 805 N N . LYS A 1 101 ? -3.957 -13.281 14.694 1.00 77.81 101 LYS A N 1
ATOM 806 C CA . LYS A 1 101 ? -5.208 -12.927 15.357 1.00 77.81 101 LYS A CA 1
ATOM 807 C C . LYS A 1 101 ? -5.360 -11.412 15.355 1.00 77.81 101 LYS A C 1
ATOM 809 O O . LYS A 1 101 ? -4.480 -10.703 15.841 1.00 77.81 101 LYS A O 1
ATOM 814 N N . GLY A 1 102 ? -6.471 -10.923 14.814 1.00 68.25 102 GLY A N 1
ATOM 815 C CA . GLY A 1 102 ? -6.934 -9.572 15.096 1.00 68.25 102 GLY A CA 1
ATOM 816 C C . GLY A 1 102 ? -7.477 -9.544 16.521 1.00 68.25 102 GLY A C 1
ATOM 817 O O . GLY A 1 102 ? -8.331 -10.354 16.871 1.00 68.25 102 GLY A O 1
ATOM 818 N N . TYR A 1 103 ? -6.973 -8.654 17.371 1.00 65.44 103 TYR A N 1
ATOM 819 C CA . TYR A 1 103 ? -7.609 -8.414 18.664 1.00 65.44 103 TYR A CA 1
ATOM 820 C C . TYR A 1 103 ? -8.775 -7.459 18.420 1.00 65.44 103 TYR A C 1
ATOM 822 O O . TYR A 1 103 ? -8.583 -6.269 18.181 1.00 65.44 103 TYR A O 1
ATOM 830 N N . TYR A 1 104 ? -9.984 -8.018 18.389 1.00 64.88 104 TYR A N 1
ATOM 831 C CA . TYR A 1 104 ? -11.208 -7.310 18.004 1.00 64.88 104 TYR A CA 1
ATOM 832 C C . TYR A 1 104 ? -11.731 -6.354 19.089 1.00 64.88 104 TYR A C 1
ATOM 834 O O . TYR A 1 104 ? -12.618 -5.546 18.818 1.00 64.88 104 TYR A O 1
ATOM 842 N N . THR A 1 105 ? -11.178 -6.434 20.303 1.00 60.09 105 THR A N 1
ATOM 843 C CA . THR A 1 105 ? -11.525 -5.619 21.472 1.00 60.09 105 THR A CA 1
ATOM 844 C C . THR A 1 105 ? -10.277 -5.336 22.314 1.00 60.09 105 THR A C 1
ATOM 846 O O . THR A 1 105 ? -9.423 -6.205 22.459 1.00 60.09 105 THR A O 1
ATOM 849 N N . ASP A 1 106 ? -10.199 -4.160 22.954 1.00 58.56 106 ASP A N 1
ATOM 850 C CA . ASP A 1 106 ? -9.108 -3.786 23.888 1.00 58.56 106 ASP A CA 1
ATOM 851 C C . ASP A 1 106 ? -9.055 -4.664 25.160 1.00 58.56 106 ASP A C 1
ATOM 853 O O . ASP A 1 106 ? -8.199 -4.491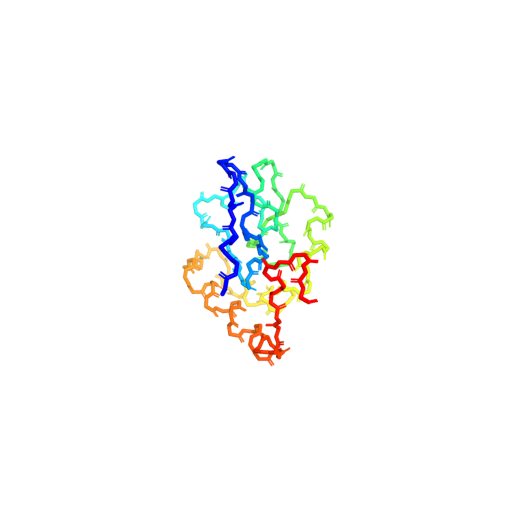 26.027 1.00 58.56 106 ASP A O 1
ATOM 857 N N . LYS A 1 107 ? -10.005 -5.594 25.298 1.00 50.00 107 LYS A N 1
ATOM 858 C CA . LYS A 1 107 ? -10.096 -6.582 26.370 1.00 50.00 107 LYS A CA 1
ATOM 859 C C . LYS A 1 107 ? -10.377 -7.944 25.741 1.00 50.00 107 LYS A C 1
ATOM 861 O O . LYS A 1 107 ? -11.511 -8.198 25.327 1.00 50.00 107 LYS A O 1
ATOM 866 N N . CYS A 1 108 ? -9.354 -8.783 25.656 1.00 40.84 108 CYS A N 1
ATOM 867 C CA . CYS A 1 108 ? -9.498 -10.233 25.716 1.00 40.84 108 CYS A CA 1
ATOM 868 C C . CYS A 1 108 ? -8.904 -10.679 27.049 1.00 40.84 108 CYS A C 1
ATOM 870 O O . CYS A 1 108 ? -7.826 -10.146 27.397 1.00 40.84 108 CYS A O 1
#

Solvent-accessible surface area (backbone atoms only — not comparable to full-atom values): 6775 Å² total; per-residue (Å²): 132,86,81,83,83,75,59,92,90,57,85,76,68,66,81,78,73,93,58,83,70,64,57,68,93,42,52,81,42,25,15,60,64,77,65,49,75,48,74,50,44,58,40,89,81,26,62,64,59,18,22,63,45,70,65,46,44,61,74,35,34,87,68,42,59,78,47,35,64,57,42,35,76,55,47,93,61,82,71,55,54,66,58,55,39,50,51,48,44,53,54,40,43,78,69,57,42,79,75,64,75,80,68,57,49,104,72,128

Organism: Culex pipiens (NCBI:txid7175)

Secondary structure (DSSP, 8-state):
-----PPTT--------SS----GGGTTTB-TTT--BS--EE-TTTSSSEESSHHHHHHHHHHHHHHHHHHHHHTTSPPPHHHHHHHHHHHHHHTTGGG-----SS--

Sequence (108 aa):
MRKLFHKQGSLILKETPFACVLQSRYRAERCDKCFKPGKVLKCSNCLYVRYCNRSCQKEAWPEHQEECGKLKEIGDRVVPDAGLMMSRIIRKLLKGGDVMKGYYTDKC

Foldseek 3Di:
DDDDDDDPPDDQFDWDDLFAADAPVCQQFAARQPRDGDHWDADPQLSRGTHPDPVSVVVCCVQVVVCSVVSNVVPPDDDHRVNVRVVSNVVCVVVVSVVDDTPGDPPD

Nearest PDB structures (foldseek):
  7bj1-assembly1_A  TM=9.599E-01  e=4.690E-07  Homo sapiens
  6o9o-assembly1_A  TM=9.606E-01  e=1.364E-06  Homo sapiens
  6paf-assembly1_A  TM=9.413E-01  e=2.659E-06  Homo sapiens
  6p6k-assembly1_A  TM=9.240E-01  e=3.473E-06  Homo sapiens
  6cby-assembly2_B  TM=7.543E-01  e=5.013E-05  Homo sapiens

Radius of gyration: 17.3 Å; Cα contacts (8 Å, |Δi|>4): 113; chains: 1; bounding box: 39×33×48 Å

pLDDT: mean 90.5, std 11.63, range [40.84, 98.5]